Protein AF-A0A2G5ULL7-F1 (afdb_monomer)

Mean predicted aligned error: 4.44 Å

Secondary structure (DSSP, 8-state):
----HHHHHHHHHHHHHH-SS-HHHHHHHHHHHHHT----HHIIIIIHHHHHHHHHHHGGGTSPP---

Sequence (68 aa):
MFLTVNQCCMYHDLCYAGCTLPQMECDNQFCECLSTIISNPFCMSIVYPSHCNFVRLFGNLFICPMMG

Solvent-accessible surface area (backbone atoms only — not comparable to full-atom values): 4003 Å² total; per-residue (Å²): 129,88,57,50,72,68,56,32,49,54,53,31,53,52,40,35,73,60,63,79,61,58,69,69,58,38,42,50,55,31,40,53,47,48,70,66,37,87,70,58,68,63,46,61,71,45,53,44,54,49,52,42,48,47,45,68,76,51,32,81,80,71,36,57,77,79,81,124

pLDDT: mean 89.34, std 13.29, range [41.59, 97.75]

Organism: NCBI:txid1611254

Structure (mmCIF, N/CA/C/O backbone):
data_AF-A0A2G5ULL7-F1
#
_entry.id   AF-A0A2G5ULL7-F1
#
loop_
_atom_site.group_PDB
_atom_site.id
_atom_site.type_symbol
_atom_site.label_atom_id
_atom_site.label_alt_id
_atom_site.label_comp_id
_atom_site.label_asym_id
_atom_site.label_entity_id
_atom_site.label_seq_id
_atom_site.pdbx_PDB_ins_code
_atom_site.Cartn_x
_atom_site.Cartn_y
_atom_site.Cartn_z
_atom_site.occupancy
_atom_site.B_iso_or_equiv
_atom_site.auth_seq_id
_atom_site.auth_comp_id
_atom_site.auth_asym_id
_atom_site.auth_atom_id
_atom_site.pdbx_PDB_model_num
ATOM 1 N N . MET A 1 1 ? 7.842 -14.202 -5.263 1.00 41.59 1 MET A N 1
ATOM 2 C CA . MET A 1 1 ? 6.696 -14.589 -6.116 1.00 41.59 1 MET A CA 1
ATOM 3 C C . MET A 1 1 ? 6.054 -13.295 -6.586 1.00 41.59 1 MET A C 1
ATOM 5 O O . MET A 1 1 ? 5.830 -12.444 -5.738 1.00 41.59 1 MET A O 1
ATOM 9 N N . PHE A 1 2 ? 5.897 -13.081 -7.896 1.00 47.75 2 PHE A N 1
ATOM 10 C CA . PHE A 1 2 ? 5.440 -11.799 -8.449 1.00 47.75 2 PHE A CA 1
ATOM 11 C C . PHE A 1 2 ? 3.990 -11.519 -8.028 1.00 47.75 2 PHE A C 1
ATOM 13 O O . PHE A 1 2 ? 3.072 -12.164 -8.528 1.00 47.75 2 PHE A O 1
ATOM 20 N N . LEU A 1 3 ? 3.796 -10.586 -7.095 1.00 66.56 3 LEU A N 1
ATOM 21 C CA . LEU A 1 3 ? 2.484 -10.016 -6.796 1.00 66.56 3 LEU A CA 1
ATOM 22 C C . LEU A 1 3 ? 2.079 -9.106 -7.963 1.00 66.56 3 LEU A C 1
ATOM 24 O O . LEU A 1 3 ? 2.911 -8.404 -8.537 1.00 66.56 3 LEU A O 1
ATOM 28 N N . THR A 1 4 ? 0.809 -9.145 -8.359 1.00 88.44 4 THR A N 1
ATOM 29 C CA . THR A 1 4 ? 0.257 -8.181 -9.324 1.00 88.44 4 THR A CA 1
ATOM 30 C C . THR A 1 4 ? -0.368 -7.014 -8.570 1.00 88.44 4 THR A C 1
ATOM 32 O O . THR A 1 4 ? -0.813 -7.183 -7.436 1.00 88.44 4 THR A O 1
ATOM 35 N N . VAL A 1 5 ? -0.465 -5.842 -9.206 1.00 91.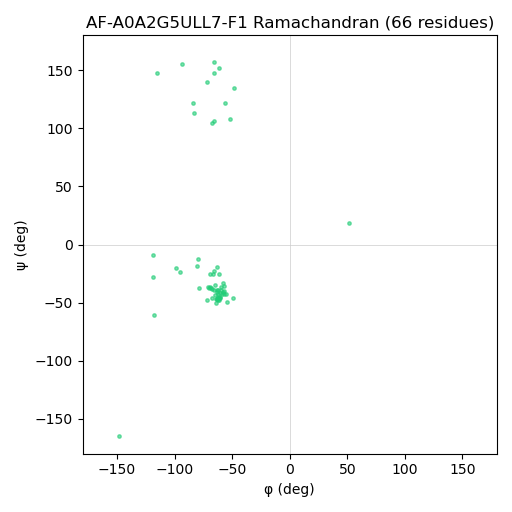38 5 VAL A N 1
ATOM 36 C CA . VAL A 1 5 ? -1.130 -4.670 -8.602 1.00 91.38 5 VAL A CA 1
ATOM 37 C C . VAL A 1 5 ? -2.556 -5.024 -8.177 1.00 91.38 5 VAL A C 1
ATOM 39 O O . VAL A 1 5 ? -2.954 -4.720 -7.059 1.00 91.38 5 VAL A O 1
ATOM 42 N N . ASN A 1 6 ? -3.283 -5.758 -9.027 1.00 93.56 6 ASN A N 1
ATOM 43 C CA . ASN A 1 6 ? -4.639 -6.215 -8.735 1.00 93.56 6 ASN A CA 1
ATOM 44 C C . ASN A 1 6 ? -4.716 -7.050 -7.449 1.00 93.56 6 ASN A C 1
ATOM 46 O O . ASN A 1 6 ? -5.647 -6.899 -6.669 1.00 93.56 6 ASN A O 1
ATOM 50 N N . GLN A 1 7 ? -3.732 -7.915 -7.203 1.00 95.06 7 GLN A N 1
ATOM 51 C CA . GLN A 1 7 ? -3.709 -8.730 -5.993 1.00 95.06 7 GLN A CA 1
ATOM 52 C C . GLN A 1 7 ? -3.471 -7.883 -4.734 1.00 95.06 7 GLN A C 1
ATOM 54 O O . GLN A 1 7 ? -4.113 -8.132 -3.718 1.00 95.06 7 GLN A O 1
ATOM 59 N N . CYS A 1 8 ? -2.620 -6.853 -4.807 1.00 96.25 8 CYS A N 1
ATOM 60 C CA . CYS A 1 8 ? -2.469 -5.896 -3.709 1.00 96.25 8 CYS A CA 1
ATOM 61 C C . CYS A 1 8 ? -3.773 -5.135 -3.434 1.00 96.25 8 CYS A C 1
ATOM 63 O O . CYS A 1 8 ? -4.152 -5.002 -2.274 1.00 96.25 8 CYS A O 1
ATOM 65 N N . CYS A 1 9 ? -4.484 -4.696 -4.480 1.00 95.88 9 CYS A N 1
ATOM 66 C CA . CYS A 1 9 ? -5.785 -4.038 -4.325 1.00 95.88 9 CYS A CA 1
ATOM 67 C C . CYS A 1 9 ? -6.811 -4.964 -3.660 1.00 95.88 9 CYS A C 1
ATOM 69 O O . CYS A 1 9 ? -7.438 -4.576 -2.687 1.00 95.88 9 CYS A O 1
ATOM 71 N N . MET A 1 10 ? -6.912 -6.221 -4.104 1.00 96.50 10 MET A N 1
ATOM 72 C CA . MET A 1 10 ? -7.833 -7.195 -3.508 1.00 96.50 10 MET A CA 1
ATOM 73 C C . MET A 1 10 ? -7.583 -7.408 -2.007 1.00 96.50 10 MET A C 1
ATOM 75 O O . MET A 1 10 ? -8.534 -7.510 -1.236 1.00 96.50 10 MET A O 1
ATOM 79 N 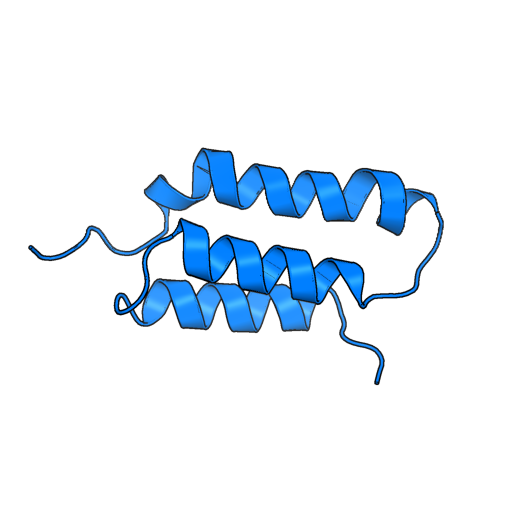N . TYR A 1 11 ? -6.321 -7.480 -1.567 1.00 96.19 11 TYR A N 1
ATOM 80 C CA . TYR A 1 11 ? -6.009 -7.597 -0.137 1.00 96.19 11 TYR A CA 1
ATOM 81 C C . TYR A 1 11 ? -6.321 -6.319 0.644 1.00 96.19 11 TYR A C 1
ATOM 83 O O . TYR A 1 11 ? -6.791 -6.400 1.778 1.00 96.19 11 TYR A O 1
ATOM 91 N N . HIS A 1 12 ? -6.089 -5.153 0.041 1.00 96.00 12 HIS A N 1
ATOM 92 C CA . HIS A 1 12 ? -6.436 -3.861 0.630 1.00 96.00 12 HIS A CA 1
ATOM 93 C C . HIS A 1 12 ? -7.949 -3.719 0.824 1.00 96.00 12 HIS A C 1
ATOM 95 O O . HIS A 1 12 ? -8.388 -3.425 1.936 1.00 96.00 12 HIS A O 1
ATOM 101 N N . ASP A 1 13 ? -8.738 -4.059 -0.196 1.0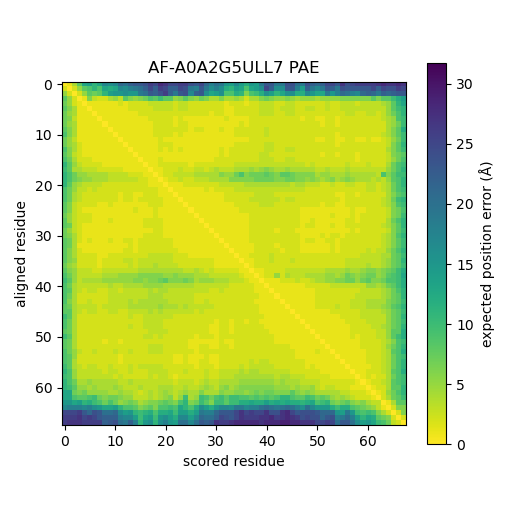0 95.25 13 ASP A N 1
ATOM 102 C CA . ASP A 1 13 ? -10.202 -4.043 -0.144 1.00 95.25 13 ASP A CA 1
ATOM 103 C C . ASP A 1 13 ? -10.739 -4.992 0.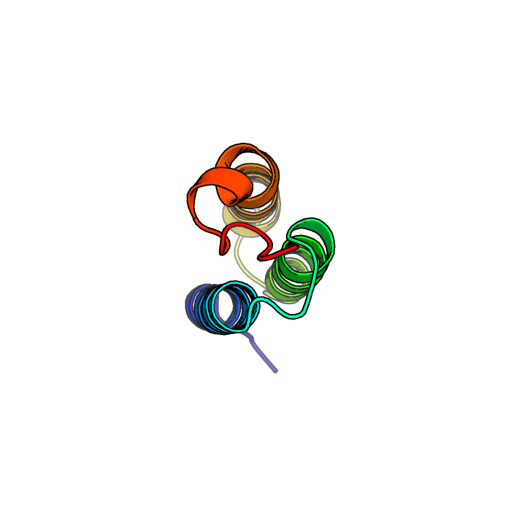937 1.00 95.25 13 ASP A C 1
ATOM 105 O O . ASP A 1 13 ? -11.641 -4.633 1.694 1.00 95.25 13 ASP A O 1
ATOM 109 N N . LEU A 1 14 ? -10.158 -6.194 1.065 1.00 94.9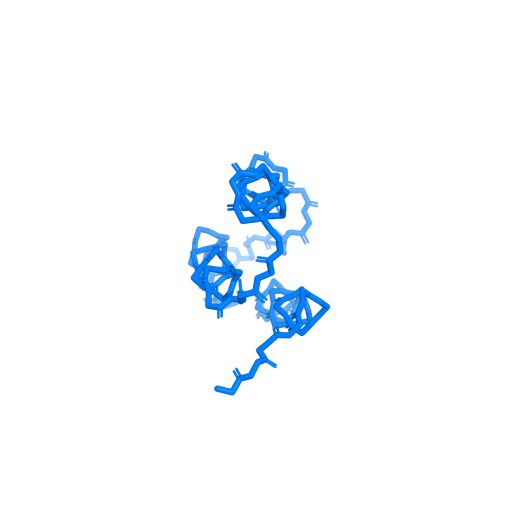4 14 LEU A N 1
ATOM 110 C CA . LEU A 1 14 ? -10.503 -7.134 2.138 1.00 94.94 14 LEU A CA 1
ATOM 111 C C . LEU A 1 14 ? -10.167 -6.578 3.527 1.00 94.94 14 LEU A C 1
ATOM 113 O O . LEU A 1 14 ? -10.944 -6.769 4.462 1.00 94.94 14 LEU A O 1
ATOM 117 N N . CYS A 1 15 ? -9.034 -5.885 3.670 1.00 95.19 15 CYS A N 1
ATOM 118 C CA . CYS A 1 15 ? -8.651 -5.237 4.923 1.00 95.19 15 CYS A CA 1
ATOM 119 C C . CYS A 1 15 ? -9.646 -4.131 5.298 1.00 95.19 15 CYS A C 1
ATOM 121 O O . CYS A 1 15 ? -10.147 -4.105 6.423 1.00 95.19 15 CYS A O 1
ATOM 123 N N . TYR A 1 16 ? -10.000 -3.273 4.335 1.00 94.62 16 TYR A N 1
ATOM 124 C CA . TYR A 1 16 ? -11.000 -2.223 4.522 1.00 94.62 16 TYR A CA 1
ATOM 125 C C . TYR A 1 16 ? -12.368 -2.802 4.884 1.00 94.62 16 TYR A C 1
ATOM 127 O O . TYR A 1 16 ? -12.984 -2.333 5.836 1.00 94.62 16 TYR A O 1
ATOM 135 N N . ALA A 1 17 ? -12.819 -3.846 4.181 1.00 92.50 17 ALA A N 1
ATOM 136 C CA . ALA A 1 17 ? -14.103 -4.501 4.428 1.00 92.50 17 ALA A CA 1
ATOM 137 C C . ALA A 1 17 ? -14.170 -5.224 5.783 1.00 92.50 17 ALA A C 1
ATOM 139 O O . ALA A 1 17 ? -15.258 -5.412 6.325 1.00 92.50 17 ALA A O 1
ATOM 140 N N . GLY A 1 18 ? -13.025 -5.638 6.334 1.00 90.88 18 GLY A N 1
ATOM 141 C CA . GLY A 1 18 ? -12.957 -6.284 7.642 1.00 90.88 18 GLY A CA 1
ATOM 142 C C . GLY A 1 18 ? -13.277 -5.344 8.805 1.00 90.88 18 GLY A C 1
ATOM 143 O O . GLY A 1 18 ? -13.701 -5.813 9.857 1.00 90.88 18 GLY A O 1
ATOM 144 N N . CYS A 1 19 ? -13.079 -4.034 8.636 1.00 86.44 19 CYS A N 1
ATOM 145 C CA . CYS A 1 19 ? -13.284 -3.005 9.661 1.00 86.44 19 CYS A CA 1
ATOM 146 C C . CYS A 1 19 ? -12.574 -3.277 11.016 1.00 86.44 19 CYS A C 1
ATOM 148 O O . CYS A 1 19 ? -12.956 -2.705 12.035 1.00 86.44 19 CYS A O 1
ATOM 150 N N . THR A 1 20 ? -11.568 -4.159 11.062 1.00 89.44 20 THR A N 1
ATOM 151 C CA . THR A 1 20 ? -10.861 -4.554 12.298 1.00 89.44 20 THR A CA 1
ATOM 152 C C . THR A 1 20 ? -9.542 -3.821 12.501 1.00 89.44 20 THR A C 1
ATOM 154 O O . THR A 1 20 ? -9.034 -3.765 13.621 1.00 89.44 20 THR A O 1
ATOM 157 N N . LEU A 1 21 ? -8.979 -3.270 11.425 1.00 91.75 21 LEU A N 1
ATOM 158 C CA . LEU A 1 21 ? -7.717 -2.545 11.429 1.00 91.75 21 LEU A CA 1
ATOM 159 C C . LEU A 1 21 ? -7.947 -1.074 11.059 1.00 91.75 21 LEU A C 1
ATOM 161 O O . LEU A 1 21 ? -8.830 -0.769 10.254 1.00 91.75 21 LEU A O 1
ATOM 165 N N . PRO A 1 22 ? -7.151 -0.142 11.611 1.00 92.25 22 PRO A N 1
ATOM 166 C CA . PRO A 1 22 ? -7.167 1.244 11.168 1.00 92.25 22 PRO A CA 1
ATOM 167 C C . PRO A 1 22 ? -6.768 1.364 9.695 1.00 92.25 22 PRO A C 1
ATOM 169 O O . PRO A 1 22 ? -5.927 0.607 9.211 1.00 92.25 22 PRO A O 1
ATOM 172 N N . GLN A 1 23 ? -7.275 2.396 9.016 1.00 93.31 23 GLN A N 1
ATOM 173 C CA . GLN A 1 23 ? -6.9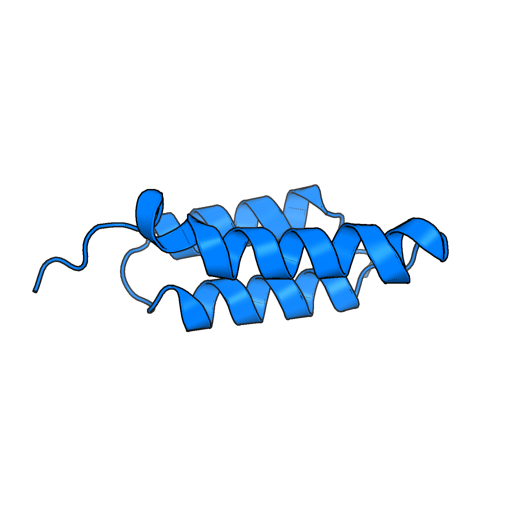35 2.696 7.619 1.00 93.31 23 GLN A CA 1
ATOM 174 C C . GLN A 1 23 ? -5.426 2.694 7.366 1.00 93.31 23 GLN A C 1
ATOM 176 O O . GLN A 1 23 ? -4.957 2.058 6.431 1.00 93.31 23 GLN A O 1
ATOM 181 N N . MET A 1 24 ? -4.667 3.348 8.250 1.00 94.81 24 MET A N 1
ATOM 182 C CA . MET A 1 24 ? -3.213 3.447 8.140 1.00 94.81 24 MET A CA 1
ATOM 183 C C . MET A 1 24 ? -2.531 2.074 8.092 1.00 94.81 24 MET A C 1
ATOM 185 O O . MET A 1 24 ? -1.548 1.915 7.375 1.00 94.81 24 MET A O 1
ATOM 189 N N . GLU A 1 25 ? -3.052 1.088 8.821 1.00 95.88 25 GLU A N 1
ATOM 190 C CA . GLU A 1 25 ? -2.487 -0.260 8.853 1.00 95.88 25 GLU A CA 1
ATOM 191 C C . GLU A 1 25 ? -2.756 -0.999 7.535 1.00 95.88 25 GLU A C 1
ATOM 193 O O . GLU A 1 25 ? -1.826 -1.512 6.912 1.00 95.88 25 GLU A O 1
ATOM 198 N N . CYS A 1 26 ? -3.999 -0.961 7.045 1.00 96.44 26 CYS A N 1
ATOM 199 C CA . CYS A 1 26 ? -4.349 -1.507 5.732 1.00 96.44 26 CYS A CA 1
ATOM 200 C C . CYS A 1 26 ? -3.551 -0.834 4.599 1.00 96.44 26 CYS A C 1
ATOM 202 O O . CYS A 1 26 ? -3.036 -1.507 3.704 1.00 96.44 26 CYS A O 1
ATOM 204 N N . ASP A 1 27 ? -3.404 0.491 4.650 1.00 97.12 27 ASP A N 1
ATOM 205 C CA . ASP A 1 27 ? -2.658 1.264 3.657 1.00 97.12 27 ASP A CA 1
ATOM 206 C C . ASP A 1 27 ? -1.164 0.913 3.681 1.00 97.12 27 ASP A C 1
ATOM 208 O O . ASP A 1 27 ? -0.548 0.792 2.626 1.00 97.12 27 ASP A O 1
ATOM 212 N N . ASN A 1 28 ? -0.567 0.707 4.861 1.00 97.75 28 ASN A N 1
ATOM 213 C CA . ASN A 1 28 ? 0.833 0.291 4.981 1.00 97.75 28 ASN A CA 1
ATOM 214 C C . ASN A 1 28 ? 1.076 -1.077 4.337 1.00 97.75 28 ASN A C 1
ATOM 216 O O . ASN A 1 28 ? 2.016 -1.213 3.553 1.00 97.75 28 ASN A O 1
ATOM 220 N N . GLN A 1 29 ? 0.198 -2.049 4.599 1.00 97.12 29 GLN A N 1
ATOM 221 C CA . GLN A 1 29 ? 0.275 -3.380 3.989 1.00 97.12 29 GLN A CA 1
ATOM 222 C C . GLN A 1 29 ? 0.126 -3.309 2.463 1.00 97.12 29 GLN A C 1
ATOM 224 O O . GLN A 1 29 ? 0.849 -3.982 1.726 1.00 97.12 29 GLN A O 1
ATOM 229 N N . PHE A 1 30 ? -0.759 -2.443 1.964 1.00 97.19 30 PHE A N 1
ATOM 230 C CA . PHE A 1 30 ? -0.902 -2.188 0.532 1.00 97.19 30 PHE A CA 1
ATOM 231 C C . PHE A 1 30 ? 0.366 -1.581 -0.088 1.00 97.19 30 PHE A C 1
ATOM 233 O O . PHE A 1 30 ? 0.842 -2.063 -1.119 1.00 97.19 30 PHE A O 1
ATOM 240 N N . CYS A 1 31 ? 0.952 -0.561 0.545 1.00 97.19 31 CYS A N 1
ATOM 241 C CA . CYS A 1 31 ? 2.183 0.074 0.072 1.00 97.19 31 CYS A CA 1
ATOM 242 C C . CYS A 1 31 ? 3.369 -0.906 0.066 1.00 97.19 31 CYS A C 1
ATOM 244 O O . CYS A 1 31 ? 4.150 -0.922 -0.889 1.00 97.19 31 CYS A O 1
ATOM 246 N N . GLU A 1 32 ? 3.487 -1.749 1.096 1.00 96.44 32 GLU A N 1
ATOM 247 C CA . GLU A 1 32 ? 4.487 -2.816 1.149 1.00 96.44 32 GLU A CA 1
ATOM 248 C C . GLU A 1 32 ? 4.268 -3.816 0.011 1.00 96.44 32 GLU A C 1
ATOM 250 O O . GLU A 1 32 ? 5.202 -4.093 -0.742 1.00 96.44 32 GLU A O 1
ATOM 255 N N . CYS A 1 33 ? 3.030 -4.269 -0.202 1.00 96.50 33 CYS A N 1
ATOM 256 C CA . CYS A 1 33 ? 2.684 -5.169 -1.299 1.00 96.50 33 CYS A CA 1
ATOM 257 C C . CYS A 1 33 ? 3.119 -4.603 -2.660 1.0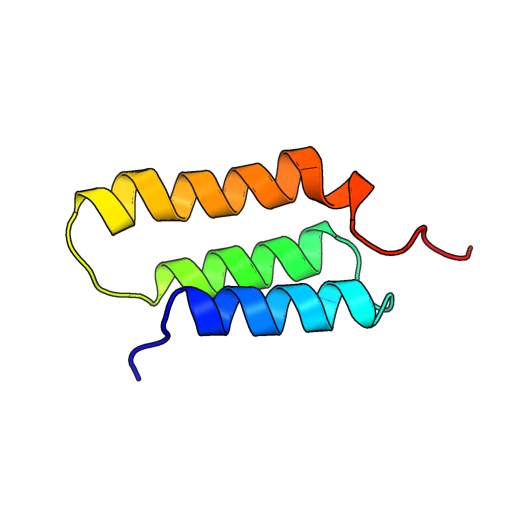0 96.50 33 CYS A C 1
ATOM 259 O O . CYS A 1 33 ? 3.825 -5.284 -3.409 1.00 96.50 33 CYS A O 1
ATOM 261 N N . LEU A 1 34 ? 2.792 -3.339 -2.951 1.00 95.38 34 LEU A N 1
ATOM 262 C CA . LEU A 1 34 ? 3.196 -2.669 -4.191 1.00 95.38 34 LEU A CA 1
ATOM 263 C C . LEU A 1 34 ? 4.723 -2.601 -4.364 1.00 95.38 34 LEU A C 1
ATOM 265 O O . LEU A 1 34 ? 5.218 -2.751 -5.481 1.00 95.38 34 LEU A O 1
ATOM 269 N N . SER A 1 35 ? 5.475 -2.411 -3.275 1.00 92.94 35 SER A N 1
ATOM 270 C CA . SER A 1 35 ? 6.944 -2.331 -3.307 1.00 92.94 35 SER A CA 1
ATOM 271 C C . SER A 1 35 ? 7.624 -3.645 -3.712 1.00 92.94 35 SER A C 1
ATOM 273 O O . SER A 1 35 ? 8.738 -3.631 -4.234 1.00 92.94 35 SER A O 1
ATOM 275 N N . THR A 1 36 ? 6.941 -4.781 -3.535 1.00 93.62 36 THR A N 1
ATOM 276 C CA . THR A 1 36 ? 7.460 -6.100 -3.933 1.00 93.62 36 THR A CA 1
ATOM 277 C C . THR A 1 36 ? 7.319 -6.380 -5.433 1.00 93.62 36 THR A C 1
ATOM 279 O O . THR A 1 36 ? 7.898 -7.342 -5.947 1.00 93.62 36 THR A O 1
ATOM 282 N N . ILE A 1 37 ? 6.549 -5.555 -6.152 1.00 92.06 37 ILE A N 1
ATOM 283 C CA . ILE A 1 37 ? 6.268 -5.746 -7.572 1.00 92.06 37 ILE A CA 1
ATOM 284 C C . ILE A 1 37 ? 7.417 -5.173 -8.400 1.00 92.06 37 ILE A C 1
ATOM 286 O O . ILE A 1 37 ? 7.607 -3.961 -8.492 1.00 92.06 37 ILE A O 1
ATOM 290 N N . ILE A 1 38 ? 8.147 -6.048 -9.085 1.00 92.00 38 ILE A N 1
ATOM 291 C CA . ILE A 1 38 ? 9.180 -5.639 -10.041 1.00 92.00 38 ILE A CA 1
ATOM 292 C C . ILE A 1 38 ? 8.514 -5.352 -11.389 1.00 92.00 38 ILE A C 1
ATOM 294 O O . ILE A 1 38 ? 7.847 -6.214 -11.960 1.00 92.00 38 ILE A O 1
ATOM 298 N N . SER A 1 39 ? 8.687 -4.133 -11.894 1.00 90.62 39 SER A N 1
ATOM 299 C CA . SER A 1 39 ? 8.133 -3.674 -13.171 1.00 90.62 39 SER A CA 1
ATOM 300 C C . SER A 1 39 ? 9.077 -2.650 -13.811 1.00 90.62 39 SER A C 1
ATOM 302 O O . SER A 1 39 ? 10.242 -2.539 -13.432 1.00 90.62 39 SER A O 1
ATOM 304 N N . ASN A 1 40 ? 8.601 -1.901 -14.803 1.00 93.12 40 ASN A N 1
ATOM 305 C CA . ASN A 1 40 ? 9.368 -0.807 -15.383 1.00 93.12 40 ASN A CA 1
ATOM 306 C C . ASN A 1 40 ? 9.580 0.340 -14.360 1.00 93.12 40 ASN A C 1
ATOM 308 O O . ASN A 1 40 ? 8.776 0.501 -13.432 1.00 93.12 40 ASN A O 1
ATOM 312 N N . PRO A 1 41 ? 10.620 1.179 -14.543 1.00 94.62 41 PRO A N 1
ATOM 313 C CA . PRO A 1 41 ? 10.941 2.260 -13.609 1.00 94.62 41 PRO A CA 1
ATOM 314 C C . PRO A 1 41 ? 9.806 3.267 -13.398 1.00 94.62 41 PRO A C 1
ATOM 316 O O . PRO A 1 41 ? 9.633 3.773 -12.296 1.00 94.62 41 PRO A O 1
ATOM 319 N N . PHE A 1 42 ? 8.993 3.537 -14.423 1.00 94.25 42 PHE A N 1
ATOM 320 C CA . PHE A 1 42 ? 7.852 4.442 -14.291 1.00 94.25 42 PHE A CA 1
ATOM 321 C C . PHE A 1 42 ? 6.801 3.884 -13.321 1.00 94.25 42 PHE A C 1
ATOM 323 O O . PHE A 1 42 ? 6.320 4.603 -12.445 1.00 94.25 42 PHE A O 1
ATOM 330 N N . CYS A 1 43 ? 6.487 2.591 -13.408 1.00 93.12 43 CYS A N 1
ATOM 331 C CA . CYS A 1 43 ? 5.586 1.943 -12.461 1.00 93.12 43 CYS A CA 1
ATOM 332 C C . CYS A 1 43 ? 6.132 2.001 -11.031 1.00 93.12 43 CYS A C 1
ATOM 334 O O . CYS A 1 43 ? 5.413 2.402 -10.118 1.00 93.12 43 CYS A O 1
ATOM 336 N N . MET A 1 44 ? 7.407 1.657 -10.854 1.00 93.19 44 MET A N 1
ATOM 337 C CA . MET A 1 44 ? 8.032 1.581 -9.532 1.00 93.19 44 MET A CA 1
ATOM 338 C C . MET A 1 44 ? 8.227 2.955 -8.877 1.00 93.19 44 MET A C 1
ATOM 340 O O . MET A 1 44 ? 8.060 3.078 -7.667 1.00 93.19 44 MET A O 1
ATOM 344 N N . SER A 1 45 ? 8.564 3.991 -9.650 1.00 94.75 45 SER A N 1
ATOM 345 C CA . SER A 1 45 ? 8.886 5.320 -9.113 1.00 94.75 45 SER A CA 1
ATOM 346 C C . SER A 1 45 ? 7.710 6.294 -9.099 1.00 94.75 45 SER A C 1
ATOM 348 O O . SER A 1 45 ? 7.737 7.240 -8.318 1.00 94.75 45 SER A O 1
ATOM 350 N N . ILE A 1 46 ? 6.697 6.093 -9.947 1.00 95.19 46 ILE A N 1
ATOM 351 C CA . ILE A 1 46 ? 5.561 7.017 -10.076 1.00 95.19 46 ILE A CA 1
ATOM 352 C C . ILE A 1 46 ? 4.262 6.319 -9.697 1.00 95.19 46 ILE A C 1
ATOM 354 O O . ILE A 1 46 ? 3.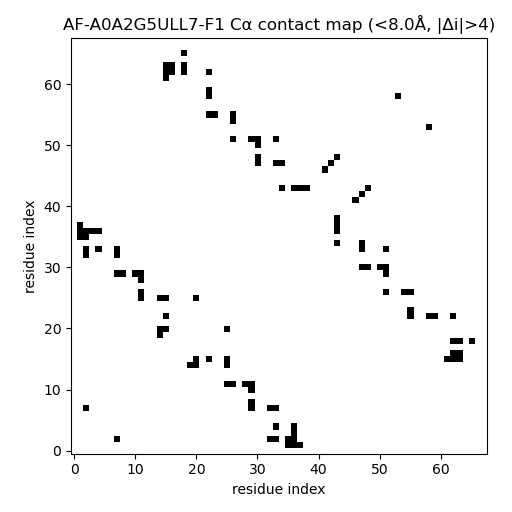611 6.709 -8.733 1.00 95.19 46 ILE A O 1
ATOM 358 N N . VAL A 1 47 ? 3.893 5.258 -10.418 1.00 94.44 47 VAL A N 1
ATOM 359 C CA . VAL A 1 47 ? 2.554 4.664 -10.288 1.00 94.44 47 VAL A CA 1
ATOM 360 C C . VAL A 1 47 ? 2.327 4.082 -8.895 1.00 94.44 47 VAL A C 1
ATOM 362 O O . VAL A 1 47 ? 1.311 4.394 -8.275 1.00 94.44 47 VAL A O 1
ATOM 365 N N . TYR A 1 48 ? 3.246 3.262 -8.383 1.00 94.75 48 TYR A N 1
ATOM 366 C CA . TYR A 1 48 ? 3.073 2.598 -7.088 1.00 94.75 48 TYR A CA 1
ATOM 367 C C . TYR A 1 48 ? 3.102 3.579 -5.905 1.00 94.75 48 TYR A C 1
ATOM 369 O O . TYR A 1 48 ? 2.179 3.525 -5.087 1.00 94.75 48 TYR A O 1
ATOM 377 N N . PRO A 1 49 ? 4.049 4.538 -5.823 1.00 96.25 49 PRO A N 1
ATOM 378 C CA . PRO A 1 49 ? 4.001 5.577 -4.796 1.00 96.25 49 PRO A CA 1
ATOM 379 C C . PRO A 1 49 ? 2.733 6.433 -4.871 1.00 96.25 49 PRO A C 1
ATOM 381 O O . PRO A 1 49 ? 2.153 6.756 -3.836 1.00 96.25 49 PRO A O 1
ATOM 384 N N . SER A 1 50 ? 2.256 6.770 -6.077 1.00 96.38 50 SER A N 1
ATOM 385 C CA . SER A 1 50 ? 0.990 7.492 -6.237 1.00 96.38 50 SER A CA 1
ATOM 386 C C . SER A 1 50 ? -0.194 6.692 -5.697 1.00 96.38 50 SER A C 1
ATOM 388 O O . SER A 1 50 ? -0.982 7.250 -4.942 1.00 96.38 50 SER A O 1
ATOM 390 N N . HIS A 1 51 ? -0.300 5.394 -6.003 1.00 95.31 51 HIS A N 1
ATOM 391 C CA . HIS A 1 51 ? -1.370 4.539 -5.465 1.00 95.31 51 HIS A CA 1
ATOM 392 C C . HIS A 1 51 ? -1.330 4.460 -3.936 1.00 95.31 51 HIS A C 1
ATOM 394 O O . HIS A 1 51 ? -2.360 4.641 -3.292 1.00 95.31 51 HIS A O 1
ATOM 400 N N . CYS A 1 52 ? -0.142 4.270 -3.354 1.00 97.12 52 CYS A N 1
ATOM 401 C CA . CYS A 1 52 ? 0.055 4.300 -1.904 1.00 97.12 52 CYS A CA 1
ATOM 402 C C . CYS A 1 52 ? -0.418 5.631 -1.281 1.00 97.12 52 CYS A C 1
ATOM 404 O O . CYS A 1 52 ? -1.095 5.646 -0.255 1.00 97.12 52 CYS A O 1
ATOM 406 N N . ASN A 1 53 ? -0.115 6.765 -1.918 1.00 97.19 53 ASN A N 1
ATOM 407 C CA . ASN A 1 53 ? -0.552 8.073 -1.428 1.00 97.19 53 ASN A CA 1
ATOM 408 C C . ASN A 1 53 ? -2.060 8.302 -1.602 1.00 97.19 53 ASN A C 1
ATOM 410 O O . ASN A 1 53 ? -2.677 8.913 -0.732 1.00 97.19 53 ASN A O 1
ATOM 414 N N . PHE A 1 54 ? -2.668 7.816 -2.688 1.00 96.31 54 PHE A N 1
ATOM 415 C CA . PHE A 1 54 ? -4.103 7.983 -2.925 1.00 96.31 54 PHE A CA 1
ATOM 416 C C . PHE A 1 54 ? -4.946 7.310 -1.843 1.00 96.31 54 PHE A C 1
ATOM 418 O O . PHE A 1 54 ? -5.854 7.950 -1.316 1.00 96.31 54 PHE A O 1
ATOM 425 N N . VAL A 1 55 ? -4.619 6.071 -1.461 1.00 95.12 55 VAL A N 1
ATOM 426 C CA . VAL A 1 55 ? -5.356 5.382 -0.389 1.00 95.12 55 VAL A CA 1
ATOM 427 C C . VAL A 1 55 ? -5.170 6.080 0.958 1.00 95.12 55 VAL A C 1
ATOM 429 O O . VAL A 1 55 ? -6.131 6.240 1.693 1.00 95.12 55 VAL A O 1
ATOM 432 N N . ARG A 1 56 ? -3.991 6.647 1.238 1.00 95.62 56 ARG A N 1
ATOM 433 C CA . ARG A 1 56 ? -3.763 7.416 2.474 1.00 95.62 56 ARG A CA 1
ATOM 434 C C . ARG A 1 56 ? -4.560 8.720 2.529 1.00 95.62 56 ARG A C 1
ATOM 436 O O . ARG A 1 56 ? -5.039 9.095 3.594 1.00 95.62 56 ARG A O 1
ATOM 443 N N . LEU A 1 57 ? -4.690 9.414 1.397 1.00 95.56 57 LEU A N 1
ATOM 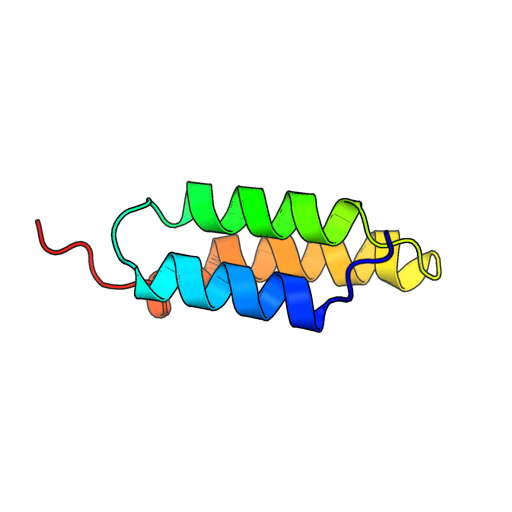444 C CA . LEU A 1 57 ? -5.381 10.706 1.311 1.00 95.56 57 LEU A CA 1
ATOM 445 C C . LEU A 1 57 ? -6.905 10.575 1.276 1.00 95.56 57 LEU A C 1
ATOM 447 O O . LEU A 1 57 ? -7.595 11.423 1.832 1.00 95.56 57 LEU A O 1
ATOM 451 N N . PHE A 1 58 ? -7.415 9.551 0.592 1.00 94.19 58 PHE A N 1
ATOM 452 C CA . PHE A 1 58 ? -8.842 9.421 0.289 1.00 94.19 58 PHE A CA 1
ATOM 453 C C . PHE A 1 58 ? -9.486 8.170 0.888 1.00 94.19 58 PHE A C 1
ATOM 455 O O . PHE A 1 58 ? -10.706 8.033 0.845 1.00 94.19 58 PHE A O 1
ATOM 462 N N . GLY A 1 59 ? -8.697 7.253 1.450 1.00 90.44 59 GLY A N 1
ATOM 463 C CA . GLY A 1 59 ? -9.166 5.974 1.980 1.00 90.44 59 GLY A CA 1
ATOM 464 C C . GLY A 1 59 ? -10.164 6.104 3.122 1.00 90.44 59 GLY A C 1
ATOM 465 O O . GLY A 1 59 ? -11.027 5.246 3.273 1.00 90.44 59 GLY A O 1
ATOM 466 N N . ASN A 1 60 ? -10.138 7.215 3.857 1.00 89.44 60 ASN A N 1
ATOM 467 C CA . ASN A 1 60 ? -11.083 7.504 4.936 1.00 89.44 60 ASN A CA 1
ATOM 468 C C . ASN A 1 60 ? -12.535 7.632 4.448 1.00 89.44 60 ASN A C 1
ATOM 470 O O . ASN A 1 60 ? -13.457 7.529 5.250 1.00 89.44 60 ASN A O 1
ATOM 474 N N . LEU A 1 61 ? -12.740 7.876 3.150 1.00 87.19 61 LEU A N 1
ATOM 475 C CA . LEU A 1 61 ? -14.061 7.922 2.521 1.00 87.19 61 LEU A CA 1
ATOM 476 C C . LEU A 1 61 ? -14.616 6.526 2.205 1.00 87.19 61 LEU A C 1
ATOM 478 O O . LEU A 1 61 ? -15.814 6.393 1.964 1.00 87.19 61 LEU A O 1
ATOM 482 N N . PHE A 1 62 ? -13.751 5.510 2.160 1.00 84.69 62 PHE A N 1
ATOM 483 C CA . PHE A 1 62 ? -14.073 4.169 1.668 1.00 84.69 62 PHE A CA 1
ATOM 484 C C . PHE A 1 62 ? -13.915 3.083 2.729 1.00 84.69 62 PHE A C 1
ATOM 486 O O . PHE A 1 62 ? -14.605 2.067 2.661 1.00 84.69 62 PHE A O 1
ATOM 493 N N . ILE A 1 63 ? -13.025 3.276 3.704 1.00 82.12 63 ILE A N 1
ATOM 494 C CA . ILE A 1 63 ? -12.940 2.387 4.858 1.00 82.12 63 ILE A CA 1
ATOM 495 C C . ILE A 1 63 ? -14.214 2.506 5.692 1.00 82.12 63 ILE A C 1
ATOM 497 O O . ILE A 1 63 ? -14.821 3.579 5.765 1.00 82.12 63 ILE A O 1
ATOM 501 N N . CYS A 1 64 ? -14.622 1.402 6.322 1.00 77.31 64 CYS A N 1
ATOM 502 C CA . CYS A 1 64 ? -15.779 1.406 7.205 1.00 77.31 64 CYS A CA 1
ATOM 503 C C . CYS A 1 64 ? -15.681 2.576 8.194 1.00 77.31 64 CYS A C 1
ATOM 505 O O . CYS A 1 64 ? -14.616 2.768 8.795 1.00 77.31 64 CYS A O 1
ATOM 507 N N . PRO A 1 65 ? -16.768 3.334 8.424 1.00 65.94 65 PRO A N 1
ATOM 508 C CA . PRO A 1 65 ? -16.802 4.230 9.565 1.00 65.94 65 PRO A CA 1
ATOM 509 C C . PRO A 1 65 ? -16.541 3.363 10.795 1.00 65.94 65 PRO A C 1
ATOM 511 O O . PRO A 1 65 ? -17.250 2.374 10.989 1.00 65.94 65 PRO A O 1
ATOM 514 N N . MET A 1 66 ? -15.492 3.671 11.566 1.00 55.00 66 MET A N 1
ATOM 515 C CA . MET A 1 66 ? -15.210 2.945 12.803 1.00 55.00 66 MET A CA 1
ATOM 516 C C . MET A 1 66 ? -16.496 2.959 13.631 1.00 55.00 66 MET A C 1
ATOM 518 O O . MET A 1 66 ? -16.918 4.017 14.100 1.00 55.00 66 MET A O 1
ATOM 522 N N . MET A 1 67 ? -17.166 1.809 13.738 1.00 47.59 67 MET A N 1
ATOM 523 C CA . MET A 1 67 ? -18.223 1.646 14.723 1.00 47.59 67 MET A CA 1
ATOM 524 C C . MET A 1 67 ? -17.498 1.675 16.063 1.00 47.59 67 MET A C 1
ATOM 526 O O . MET A 1 67 ? -16.730 0.762 16.362 1.00 47.59 67 MET A O 1
ATOM 530 N N . GLY A 1 68 ? -17.635 2.807 16.756 1.00 44.22 68 GLY A N 1
ATOM 531 C CA . GLY A 1 68 ? -17.044 3.043 18.070 1.00 44.22 68 GLY A CA 1
ATOM 532 C C . GLY A 1 68 ? -17.507 2.044 19.116 1.00 44.22 68 GLY A C 1
ATOM 533 O O . GLY A 1 68 ? -18.618 1.486 18.959 1.00 44.22 68 GLY A O 1
#

Radius of gyration: 12.26 Å; Cα contacts (8 Å, |Δi|>4): 59; chains: 1; bounding box: 29×25×34 Å

InterPro domains:
  IPR036444 Phospholipase A2 domain superfamily [G3DSA:1.20.90.10] (4-57)
  IPR036444 Phospholipase A2 domain superfamily [SSF48619] (6-59)

Foldseek 3Di:
DADDLVNLVVQLLVVLVVLPDDLVVSLVSSLVSLCSHDDDPCCNPPVSVVVSVCCVVCVVVPRPDNPD